Protein AF-A0A376Y5A1-F1 (afdb_monomer)

Radius of gyration: 21.84 Å; Cα contacts (8 Å, |Δi|>4): 33; chains: 1; bounding box: 31×55×59 Å

InterPro domains:
  IPR036901 Aspartate/ornithine carbamoyltransferase superfamily [G3DSA:3.40.50.1370] (1-69)

Structure (mmCIF, N/CA/C/O backbone):
data_AF-A0A376Y5A1-F1
#
_entry.id   AF-A0A376Y5A1-F1
#
loop_
_atom_site.group_PDB
_atom_site.id
_atom_site.type_symbol
_atom_site.label_atom_id
_atom_site.label_alt_id
_atom_site.label_comp_id
_atom_site.label_asym_id
_atom_site.label_entity_id
_atom_site.label_seq_id
_atom_site.pdbx_PDB_ins_code
_atom_site.Cartn_x
_atom_site.Cartn_y
_atom_site.Cartn_z
_atom_site.occupancy
_atom_site.B_iso_or_equiv
_atom_site.auth_seq_id
_atom_site.auth_comp_id
_atom_site.auth_asym_id
_atom_site.auth_atom_id
_atom_site.pdbx_PDB_model_num
ATOM 1 N N . MET A 1 1 ? 0.825 -7.154 -18.194 1.00 51.03 1 MET A N 1
ATOM 2 C CA . MET A 1 1 ? 0.9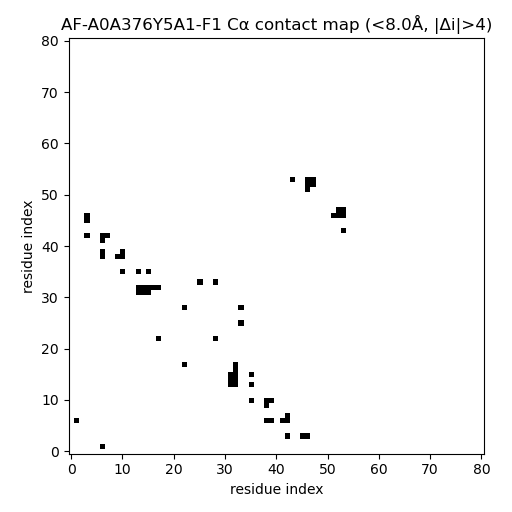53 -6.657 -16.806 1.00 51.03 1 MET A CA 1
ATOM 3 C C . MET A 1 1 ? 0.319 -5.280 -16.777 1.00 51.03 1 MET A C 1
ATOM 5 O O . MET A 1 1 ? 0.544 -4.555 -17.738 1.00 51.03 1 MET A O 1
ATOM 9 N N . LYS A 1 2 ? -0.506 -4.943 -15.774 1.00 59.91 2 LYS A N 1
ATOM 10 C CA . LYS A 1 2 ? -1.015 -3.566 -15.653 1.00 59.91 2 LYS A CA 1
ATOM 11 C C . LYS A 1 2 ? 0.176 -2.618 -15.545 1.00 59.91 2 LYS A C 1
ATOM 13 O O . LYS A 1 2 ? 1.150 -2.936 -14.858 1.00 59.91 2 LYS A O 1
ATOM 18 N N . THR A 1 3 ? 0.121 -1.500 -16.251 1.00 79.75 3 THR A N 1
ATOM 19 C CA . THR A 1 3 ? 1.208 -0.517 -16.209 1.00 79.75 3 THR A CA 1
ATOM 20 C C . THR A 1 3 ? 1.214 0.122 -14.822 1.00 79.75 3 THR A C 1
ATOM 22 O O . THR A 1 3 ? 0.149 0.394 -14.273 1.00 79.75 3 THR A O 1
ATOM 25 N N . VAL A 1 4 ? 2.386 0.410 -14.245 1.00 80.19 4 VAL A N 1
ATOM 26 C CA . VAL A 1 4 ? 2.484 1.080 -12.927 1.00 80.19 4 VAL A CA 1
ATOM 27 C C . VAL A 1 4 ? 1.649 2.372 -12.892 1.00 80.19 4 VAL A C 1
ATOM 29 O O . VAL A 1 4 ? 1.016 2.677 -11.889 1.00 80.19 4 VAL A O 1
ATOM 32 N N . ASN A 1 5 ? 1.551 3.076 -14.022 1.00 82.88 5 ASN A N 1
ATOM 33 C CA . ASN A 1 5 ? 0.716 4.270 -14.179 1.00 82.88 5 ASN A CA 1
ATOM 34 C C . ASN A 1 5 ? -0.792 4.017 -14.018 1.00 82.88 5 ASN A C 1
ATOM 36 O O . ASN A 1 5 ? -1.508 4.908 -13.571 1.00 82.88 5 ASN A O 1
ATOM 40 N N . GLU A 1 6 ? -1.290 2.840 -14.396 1.00 85.38 6 GLU A N 1
ATOM 41 C CA . GLU A 1 6 ? -2.695 2.463 -14.188 1.00 85.38 6 GLU A CA 1
ATOM 42 C C . GLU A 1 6 ? -2.944 2.193 -12.706 1.00 85.38 6 GLU A C 1
ATOM 44 O O . GLU A 1 6 ? -3.894 2.726 -12.146 1.00 85.38 6 GLU A O 1
ATOM 49 N N . LEU A 1 7 ? -2.023 1.481 -12.046 1.00 84.00 7 LEU A N 1
ATOM 50 C CA . LEU A 1 7 ? -2.091 1.240 -10.603 1.00 84.00 7 LEU A CA 1
ATOM 51 C C . LEU A 1 7 ? -2.058 2.551 -9.805 1.00 84.00 7 LEU A C 1
ATOM 53 O O . LEU A 1 7 ? -2.811 2.703 -8.855 1.00 84.00 7 LEU A O 1
ATOM 57 N N . ILE A 1 8 ? -1.247 3.533 -10.214 1.00 85.81 8 ILE A N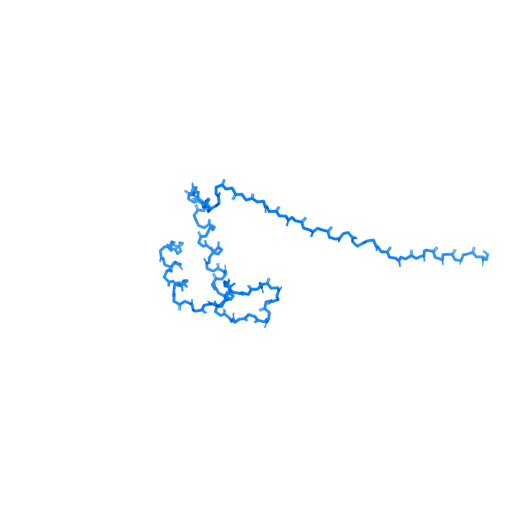 1
ATOM 58 C CA . ILE A 1 8 ? -1.216 4.859 -9.571 1.00 85.81 8 ILE A CA 1
ATOM 59 C C . ILE A 1 8 ? -2.557 5.592 -9.727 1.00 85.81 8 ILE A C 1
ATOM 61 O O . ILE A 1 8 ? -3.003 6.258 -8.794 1.00 85.81 8 ILE A O 1
ATOM 65 N N . LYS A 1 9 ? -3.216 5.483 -10.888 1.00 87.56 9 LYS A N 1
ATOM 66 C CA . LYS A 1 9 ? -4.547 6.078 -11.095 1.00 87.56 9 LYS A CA 1
ATOM 67 C C . LYS A 1 9 ? -5.598 5.416 -10.211 1.00 87.56 9 LYS A C 1
ATOM 69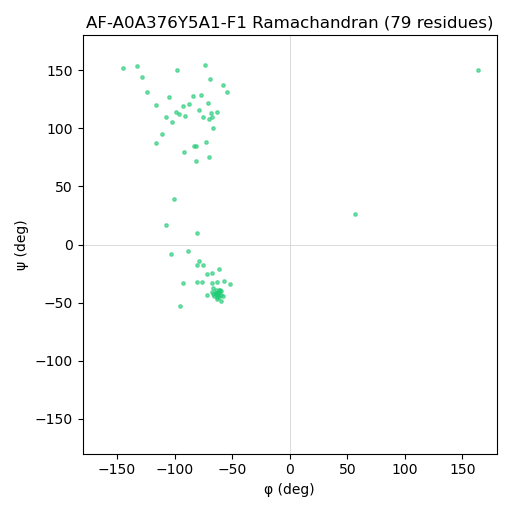 O O . LYS A 1 9 ? -6.376 6.134 -9.587 1.00 87.56 9 LYS A O 1
ATOM 74 N N . ASP A 1 10 ? -5.572 4.087 -10.132 1.00 84.94 10 ASP A N 1
ATOM 75 C CA . ASP A 1 10 ? -6.468 3.310 -9.277 1.00 84.94 10 ASP A CA 1
ATOM 76 C C . ASP A 1 10 ? -6.268 3.729 -7.805 1.00 84.94 10 ASP A C 1
ATOM 78 O O . ASP A 1 10 ? -7.223 4.141 -7.150 1.00 84.94 10 ASP A O 1
ATOM 82 N N . ILE A 1 11 ? -5.020 3.797 -7.324 1.00 85.31 11 ILE A N 1
ATOM 83 C CA . ILE A 1 11 ? -4.676 4.222 -5.952 1.00 85.31 11 ILE A CA 1
ATOM 84 C C . ILE A 1 11 ? -5.146 5.651 -5.643 1.00 85.31 11 ILE A C 1
ATOM 86 O O . ILE A 1 11 ? -5.691 5.883 -4.567 1.00 85.31 11 ILE A O 1
ATOM 90 N N . ASN A 1 12 ? -4.964 6.603 -6.565 1.00 84.31 12 ASN A N 1
ATOM 91 C CA . ASN A 1 12 ? -5.377 8.001 -6.367 1.00 84.31 12 ASN A CA 1
ATOM 92 C C . ASN A 1 12 ? -6.900 8.181 -6.312 1.00 84.31 12 ASN A C 1
ATOM 94 O O . ASN A 1 12 ? -7.378 9.173 -5.766 1.00 84.31 12 ASN A O 1
ATOM 98 N N . SER A 1 13 ? -7.658 7.261 -6.911 1.00 83.31 13 SER A N 1
ATOM 99 C CA . SER A 1 13 ? -9.123 7.295 -6.890 1.00 83.31 13 SER A CA 1
ATOM 100 C C . SER A 1 13 ? -9.722 6.753 -5.590 1.00 83.31 13 SER A C 1
ATOM 102 O O . SER A 1 13 ? -10.885 7.022 -5.292 1.00 83.31 13 SER A O 1
ATOM 104 N N . LEU A 1 14 ? -8.934 6.009 -4.808 1.00 81.25 14 LEU A N 1
ATOM 105 C CA . LEU A 1 14 ? -9.358 5.408 -3.550 1.00 81.25 14 LEU A CA 1
ATOM 106 C C . LEU A 1 14 ? -9.146 6.396 -2.395 1.00 81.25 14 LEU A C 1
ATOM 108 O O . LEU A 1 14 ? -8.026 6.812 -2.103 1.00 81.25 14 LEU A O 1
ATOM 112 N N . THR A 1 15 ? -10.224 6.745 -1.696 1.00 73.50 15 THR A N 1
ATOM 113 C CA . THR A 1 15 ? -10.163 7.522 -0.452 1.00 73.50 15 THR A CA 1
ATOM 114 C C . THR A 1 15 ? -9.770 6.619 0.713 1.00 73.50 15 THR A C 1
ATOM 116 O O . THR A 1 15 ? -10.529 5.717 1.069 1.00 73.50 15 THR A O 1
ATOM 119 N N . SER A 1 16 ? -8.611 6.867 1.327 1.00 75.75 16 SER A N 1
ATOM 120 C CA . SER A 1 16 ? -8.166 6.148 2.524 1.00 75.75 16 SER A CA 1
ATOM 121 C C . SER A 1 16 ? -7.764 7.092 3.651 1.00 75.75 16 SER A C 1
ATOM 123 O O . SER A 1 16 ? -7.154 8.140 3.432 1.00 75.75 16 SER A O 1
ATOM 125 N N . HIS A 1 17 ? -8.058 6.675 4.882 1.00 78.69 17 HIS A N 1
ATOM 126 C CA . HIS A 1 17 ? -7.620 7.360 6.102 1.00 78.69 17 HIS A CA 1
ATOM 127 C C . HIS A 1 17 ? -6.516 6.570 6.823 1.00 78.69 17 HIS A C 1
ATOM 129 O O . HIS A 1 17 ? -6.220 6.816 7.985 1.00 78.69 17 HIS A O 1
ATOM 135 N N . LEU A 1 18 ? -5.875 5.625 6.121 1.00 80.31 18 LEU A N 1
ATOM 136 C CA . LEU A 1 18 ? -4.814 4.750 6.639 1.00 80.31 18 LEU A CA 1
ATOM 137 C C . LEU A 1 18 ? -3.563 5.489 7.124 1.00 80.31 18 LEU A C 1
ATOM 139 O O . LEU A 1 18 ? -2.790 4.935 7.891 1.00 80.31 18 LEU A O 1
ATOM 143 N N . HIS A 1 19 ? -3.346 6.720 6.671 1.00 80.38 19 HIS A N 1
ATOM 144 C CA . HIS A 1 19 ? -2.189 7.516 7.071 1.00 80.38 19 HIS A CA 1
ATOM 145 C C . HIS A 1 19 ? -2.314 8.093 8.492 1.00 80.38 19 HIS A C 1
ATOM 147 O O . HIS A 1 19 ? -1.306 8.488 9.070 1.00 80.38 19 HIS A O 1
ATOM 153 N N . GLU A 1 20 ? -3.526 8.131 9.056 1.00 80.44 20 GLU A N 1
ATOM 154 C CA . GLU A 1 20 ? -3.808 8.676 10.394 1.00 80.44 20 GLU A CA 1
ATOM 155 C C . GLU A 1 20 ? -4.018 7.586 11.455 1.00 80.44 20 GLU A C 1
ATOM 157 O O . GLU A 1 20 ? -4.128 7.900 12.640 1.00 80.44 20 GLU A O 1
ATOM 162 N N . LYS A 1 21 ? -4.089 6.310 11.0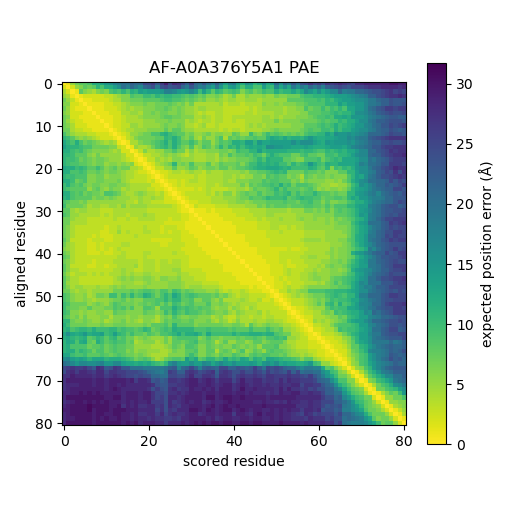53 1.00 80.69 21 LYS A N 1
ATOM 163 C CA . LYS A 1 21 ? -4.440 5.185 11.930 1.00 80.69 21 LYS A CA 1
ATOM 164 C C . LYS A 1 21 ? -3.489 4.005 11.779 1.00 80.69 21 LYS A C 1
ATOM 166 O O . LYS A 1 21 ? -2.934 3.764 10.711 1.00 80.69 21 LYS A O 1
ATOM 171 N N . ASP A 1 22 ? -3.376 3.215 12.841 1.00 82.75 22 ASP A N 1
ATOM 172 C CA . ASP A 1 22 ? -2.611 1.972 12.822 1.00 82.75 22 ASP A CA 1
ATOM 173 C C . ASP A 1 22 ? -3.391 0.849 12.115 1.00 82.75 22 ASP A C 1
ATOM 175 O O . ASP A 1 22 ? -4.539 0.547 12.449 1.00 82.75 22 ASP A O 1
ATOM 179 N N . PHE A 1 23 ? -2.754 0.181 11.148 1.00 85.19 23 PHE A N 1
ATOM 180 C CA . PHE A 1 23 ? -3.312 -1.004 10.489 1.00 85.19 23 PHE A CA 1
ATOM 181 C C . PHE A 1 23 ? -3.066 -2.249 11.352 1.00 85.19 23 PHE A C 1
ATOM 183 O O . PHE A 1 23 ? -2.074 -2.956 11.175 1.00 85.19 23 PHE A O 1
ATOM 190 N N . LEU A 1 24 ? -3.955 -2.504 12.315 1.00 84.06 24 LEU A N 1
ATOM 191 C CA . LEU A 1 24 ? -3.858 -3.671 13.202 1.00 84.06 24 LEU A CA 1
ATOM 192 C C . LEU A 1 24 ? -4.694 -4.850 12.699 1.00 84.06 24 LEU A C 1
ATOM 194 O O . LEU A 1 24 ? -4.184 -5.959 12.545 1.00 84.06 24 LEU A O 1
ATOM 198 N N . LEU A 1 25 ? -5.979 -4.607 12.436 1.00 85.38 25 LEU A N 1
ATOM 199 C CA . LEU A 1 25 ? -6.966 -5.637 12.118 1.00 85.38 25 LEU A CA 1
ATOM 200 C C . LEU A 1 25 ? -7.630 -5.334 10.773 1.00 85.38 25 LEU A C 1
ATOM 202 O O . LEU A 1 25 ? -8.093 -4.218 10.543 1.00 85.38 25 LEU A O 1
ATOM 206 N N . THR A 1 26 ? -7.703 -6.329 9.885 1.00 86.62 26 THR A N 1
ATOM 207 C CA . THR A 1 26 ? -8.209 -6.156 8.509 1.00 86.62 26 THR A CA 1
ATOM 208 C C . THR A 1 26 ? -9.719 -5.943 8.434 1.00 86.62 26 THR A C 1
ATOM 210 O O . THR A 1 26 ? -10.194 -5.325 7.488 1.00 86.62 26 THR A O 1
ATOM 213 N N . TRP A 1 27 ? -10.476 -6.425 9.421 1.00 87.44 27 TRP A N 1
ATOM 214 C CA . TRP A 1 27 ? -11.936 -6.278 9.489 1.00 87.44 27 TRP A CA 1
ATOM 215 C C . TRP A 1 27 ? -12.403 -4.904 9.982 1.00 87.44 27 TRP A C 1
ATOM 217 O O . TRP A 1 27 ? -13.573 -4.574 9.827 1.00 87.44 27 TRP A O 1
ATOM 227 N N . GLU A 1 28 ? -11.508 -4.099 10.555 1.00 83.88 28 GLU A N 1
ATOM 228 C CA . GLU A 1 28 ? -11.791 -2.708 10.942 1.00 83.88 28 GLU A CA 1
ATOM 229 C C . GLU A 1 28 ? -11.527 -1.719 9.797 1.00 83.88 28 GLU A C 1
ATOM 231 O O . GLU A 1 28 ? -11.801 -0.526 9.921 1.00 83.88 28 GLU A O 1
ATOM 236 N N . GLN A 1 29 ? -10.984 -2.207 8.678 1.00 84.31 29 GLN A N 1
ATOM 237 C CA . GLN A 1 29 ? -10.638 -1.392 7.519 1.00 84.31 29 GLN A CA 1
ATOM 238 C C . GLN A 1 29 ? -11.734 -1.465 6.468 1.00 84.31 29 GLN A C 1
ATOM 240 O O . GLN A 1 29 ? -12.421 -2.479 6.315 1.00 84.31 29 GLN A O 1
ATOM 245 N N . THR A 1 30 ? -11.886 -0.389 5.705 1.00 86.69 30 THR A N 1
ATOM 246 C CA . THR A 1 30 ? -12.850 -0.386 4.610 1.00 86.69 30 THR A CA 1
ATOM 247 C C . THR A 1 30 ? -12.335 -1.244 3.446 1.00 86.69 30 THR A C 1
ATOM 249 O O . THR A 1 30 ? -11.125 -1.410 3.261 1.00 86.69 30 THR A O 1
ATOM 252 N N . PRO A 1 31 ? -13.225 -1.794 2.603 1.00 86.94 31 PRO A N 1
ATOM 253 C CA . PRO A 1 31 ? -12.805 -2.573 1.439 1.00 86.94 31 PRO A CA 1
ATOM 254 C C . PRO A 1 31 ? -11.881 -1.803 0.487 1.00 86.94 31 PRO A C 1
ATOM 256 O O . PRO A 1 31 ? -11.020 -2.403 -0.154 1.00 86.94 31 PRO A O 1
ATOM 259 N N . ASP A 1 32 ? -12.046 -0.485 0.397 1.00 86.06 32 ASP A N 1
ATOM 260 C CA . ASP A 1 32 ? -11.242 0.367 -0.477 1.00 86.06 32 ASP A CA 1
ATOM 261 C C . ASP A 1 32 ? -9.839 0.611 0.091 1.00 86.06 32 ASP A C 1
ATOM 263 O O . ASP A 1 32 ? -8.869 0.633 -0.663 1.00 86.06 32 ASP A O 1
ATOM 267 N N . GLU A 1 33 ? -9.699 0.659 1.417 1.00 85.38 33 GLU A N 1
ATOM 268 C CA . GLU A 1 33 ? -8.399 0.662 2.097 1.00 85.38 33 GLU A CA 1
ATOM 269 C C . GLU A 1 33 ? -7.635 -0.643 1.858 1.00 85.38 33 GLU A C 1
ATOM 271 O O . GLU A 1 33 ? -6.443 -0.626 1.548 1.00 85.38 33 GLU A O 1
ATOM 276 N N . LEU A 1 34 ? -8.325 -1.785 1.927 1.00 87.94 34 LEU A N 1
ATOM 277 C CA . LEU A 1 34 ? -7.716 -3.083 1.631 1.00 87.94 34 LEU A CA 1
ATOM 278 C C . LEU A 1 34 ? -7.263 -3.177 0.167 1.00 87.94 34 LEU A C 1
ATOM 280 O O . LEU A 1 34 ? -6.162 -3.659 -0.102 1.00 87.94 34 LEU A O 1
ATOM 284 N N . LYS A 1 35 ? -8.072 -2.684 -0.781 1.00 88.81 35 LYS A N 1
ATOM 285 C CA . LYS A 1 35 ? -7.681 -2.609 -2.201 1.00 88.81 35 LYS A CA 1
ATOM 286 C C . LYS A 1 35 ? -6.471 -1.707 -2.401 1.00 88.81 35 LYS A C 1
ATOM 288 O O . LYS A 1 35 ? -5.540 -2.110 -3.087 1.00 88.81 35 LYS A O 1
ATOM 293 N N . GLN A 1 36 ? -6.436 -0.549 -1.743 1.00 88.25 36 GLN A N 1
ATOM 294 C CA . GLN A 1 36 ? -5.309 0.372 -1.838 1.00 88.25 36 GLN A CA 1
ATOM 295 C C . GLN A 1 36 ? -3.992 -0.297 -1.416 1.00 88.25 36 GLN A C 1
ATOM 297 O O . GLN A 1 36 ? -2.990 -0.181 -2.121 1.00 88.25 36 GLN A O 1
ATOM 302 N N . VAL A 1 37 ? -3.988 -1.055 -0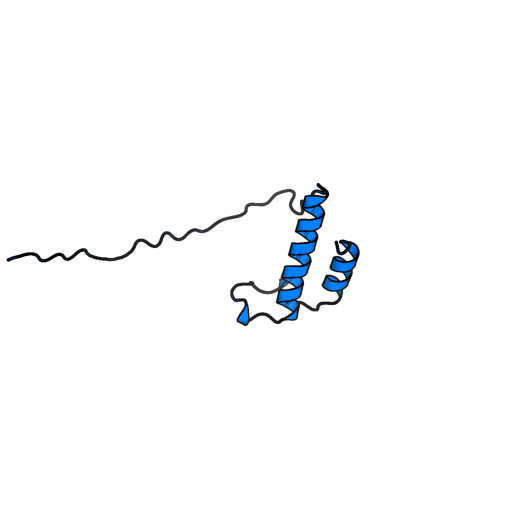.312 1.00 89.50 37 VAL A N 1
ATOM 303 C CA . VAL A 1 37 ? -2.802 -1.810 0.137 1.00 89.50 37 VAL A CA 1
ATOM 304 C C . VAL A 1 37 ? -2.368 -2.847 -0.907 1.00 89.50 37 VAL A C 1
ATOM 306 O O . VAL A 1 37 ? -1.173 -2.986 -1.181 1.00 89.50 37 VAL A O 1
ATOM 309 N N . LEU A 1 38 ? -3.320 -3.555 -1.523 1.00 89.88 38 LEU A N 1
ATOM 310 C CA . LEU A 1 38 ? -3.038 -4.546 -2.566 1.00 89.88 38 LEU A CA 1
ATOM 311 C C . LEU A 1 38 ? -2.473 -3.907 -3.842 1.00 89.88 38 LEU A C 1
ATOM 313 O O . LEU A 1 38 ? -1.501 -4.422 -4.400 1.00 89.88 38 LEU A O 1
ATOM 317 N N . ASP A 1 39 ? -3.033 -2.781 -4.280 1.00 89.81 39 ASP A N 1
ATOM 318 C CA . ASP A 1 39 ? -2.592 -2.070 -5.481 1.00 89.81 39 ASP A CA 1
ATOM 319 C C . ASP A 1 39 ? -1.194 -1.466 -5.294 1.00 89.81 39 ASP A C 1
ATOM 321 O O . ASP A 1 39 ? -0.338 -1.593 -6.176 1.00 89.81 39 ASP A O 1
ATOM 325 N N . VAL A 1 40 ? -0.906 -0.901 -4.114 1.00 89.81 40 VAL A N 1
ATOM 326 C CA . VAL A 1 40 ? 0.444 -0.436 -3.748 1.00 89.81 40 VAL A CA 1
ATOM 327 C C . VAL A 1 40 ? 1.434 -1.604 -3.742 1.00 89.81 40 VAL A C 1
ATOM 329 O O . VAL A 1 40 ? 2.524 -1.495 -4.312 1.00 89.81 40 VAL A O 1
ATOM 332 N N . ALA A 1 41 ? 1.068 -2.749 -3.157 1.00 90.31 41 ALA A N 1
ATOM 333 C CA . ALA A 1 41 ? 1.922 -3.936 -3.142 1.00 90.31 41 ALA A CA 1
ATOM 334 C C . ALA A 1 41 ? 2.206 -4.462 -4.561 1.00 90.31 41 ALA A C 1
ATOM 336 O O . ALA A 1 41 ? 3.343 -4.829 -4.878 1.00 90.31 41 ALA A O 1
ATOM 337 N N . ALA A 1 42 ? 1.200 -4.458 -5.440 1.00 88.38 42 ALA A N 1
ATOM 338 C CA . ALA A 1 42 ? 1.355 -4.833 -6.841 1.00 88.38 42 ALA A CA 1
ATOM 339 C C . ALA A 1 42 ? 2.280 -3.864 -7.595 1.00 88.38 42 ALA A C 1
ATOM 341 O O . ALA A 1 42 ? 3.152 -4.313 -8.345 1.00 88.38 42 ALA A O 1
ATOM 342 N N . ALA A 1 43 ? 2.149 -2.556 -7.355 1.00 87.81 43 ALA A N 1
ATOM 343 C CA . ALA A 1 43 ? 2.995 -1.535 -7.966 1.00 87.81 43 ALA A CA 1
ATOM 344 C C . ALA A 1 43 ? 4.465 -1.684 -7.542 1.00 87.81 43 ALA A C 1
ATOM 346 O O . ALA A 1 43 ? 5.351 -1.721 -8.396 1.00 87.81 43 ALA A O 1
ATOM 347 N N . LEU A 1 44 ? 4.736 -1.858 -6.243 1.00 88.00 44 LEU A N 1
ATOM 348 C CA . LEU A 1 44 ? 6.093 -2.084 -5.732 1.00 88.00 44 LEU A CA 1
ATOM 349 C C . LEU A 1 44 ? 6.711 -3.372 -6.291 1.00 88.00 44 LEU A C 1
ATOM 351 O O . LEU A 1 44 ? 7.889 -3.391 -6.651 1.00 88.00 44 LEU A O 1
ATOM 355 N N . LYS A 1 45 ? 5.918 -4.444 -6.421 1.00 88.44 45 LYS A N 1
ATOM 356 C CA . LYS A 1 45 ? 6.369 -5.703 -7.029 1.00 88.44 45 LYS A CA 1
ATOM 357 C C . LYS A 1 45 ? 6.740 -5.526 -8.502 1.00 88.44 45 LYS A C 1
ATOM 359 O O . LYS A 1 45 ? 7.767 -6.054 -8.925 1.00 88.44 45 LYS A O 1
ATOM 364 N N . ALA A 1 46 ? 5.937 -4.785 -9.265 1.00 87.88 46 ALA A N 1
ATOM 365 C CA . ALA A 1 46 ? 6.227 -4.480 -10.664 1.00 87.88 46 ALA A CA 1
ATOM 366 C C . ALA A 1 46 ? 7.512 -3.647 -10.806 1.00 87.88 46 ALA A C 1
ATOM 368 O O . ALA A 1 46 ? 8.389 -4.005 -11.586 1.00 87.88 46 ALA A O 1
ATOM 369 N N . LEU A 1 47 ? 7.684 -2.606 -9.984 1.00 86.25 47 LEU A N 1
ATOM 370 C CA . LEU A 1 47 ? 8.906 -1.791 -9.965 1.00 86.25 47 LEU A CA 1
ATOM 371 C C . LEU A 1 47 ? 10.149 -2.626 -9.629 1.00 86.25 47 LEU A C 1
ATOM 373 O O . LEU A 1 47 ? 11.196 -2.470 -10.257 1.00 86.25 47 LEU A O 1
ATOM 377 N N . ARG A 1 48 ? 10.028 -3.565 -8.683 1.00 86.69 48 ARG A N 1
ATOM 378 C CA . ARG A 1 48 ? 11.131 -4.457 -8.310 1.00 86.69 48 ARG A CA 1
ATOM 379 C C . ARG A 1 48 ? 11.506 -5.441 -9.420 1.00 86.69 48 ARG A C 1
ATOM 381 O O . ARG A 1 48 ? 12.690 -5.779 -9.517 1.00 86.69 48 ARG A O 1
ATOM 388 N N . ALA A 1 49 ? 10.533 -5.895 -10.214 1.00 87.62 49 ALA A N 1
ATOM 389 C CA . ALA A 1 49 ? 10.750 -6.777 -11.362 1.00 87.62 49 ALA A CA 1
ATOM 390 C C . ALA A 1 49 ? 11.539 -6.075 -12.478 1.00 87.62 49 ALA A C 1
ATOM 392 O O . ALA A 1 49 ? 12.452 -6.668 -13.041 1.00 87.62 49 ALA A O 1
ATOM 393 N N . GLU A 1 50 ? 11.270 -4.788 -12.695 1.00 88.38 50 GLU A N 1
ATOM 394 C CA . GLU A 1 50 ? 12.000 -3.924 -13.637 1.00 88.38 50 GLU A CA 1
ATOM 395 C C . GLU A 1 50 ? 13.327 -3.382 -13.066 1.00 88.38 50 GLU A C 1
ATOM 397 O O . GLU A 1 50 ? 13.960 -2.505 -13.648 1.00 88.38 50 GLU A O 1
ATOM 402 N N . ASN A 1 51 ? 13.767 -3.889 -11.906 1.00 87.56 51 ASN A N 1
ATOM 403 C CA . ASN A 1 51 ? 14.988 -3.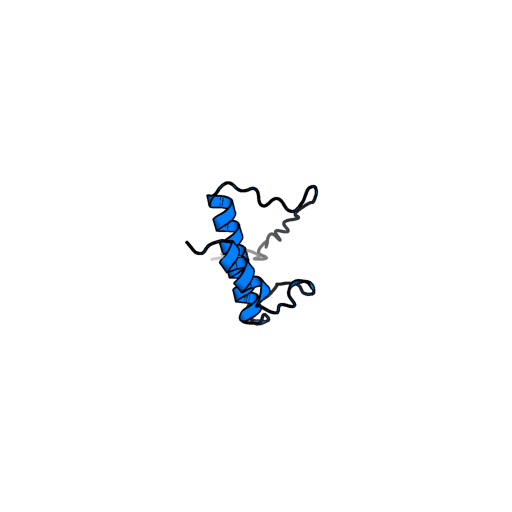465 -11.213 1.00 87.56 51 ASN A CA 1
ATOM 404 C C . ASN A 1 51 ? 15.039 -1.956 -10.876 1.00 87.56 51 ASN A C 1
ATOM 406 O O . ASN A 1 51 ? 16.116 -1.377 -10.719 1.00 87.56 51 ASN A O 1
ATOM 410 N N . ILE A 1 52 ? 13.877 -1.314 -10.729 1.00 85.81 52 ILE A N 1
ATOM 411 C CA . ILE A 1 52 ? 13.763 0.083 -10.308 1.00 85.81 52 ILE A CA 1
ATOM 412 C C . ILE A 1 52 ? 13.820 0.135 -8.779 1.00 85.81 52 ILE A C 1
ATOM 414 O O . ILE A 1 52 ? 13.086 -0.567 -8.079 1.00 85.81 52 ILE A O 1
ATOM 418 N N . SER A 1 53 ? 14.704 0.976 -8.242 1.00 82.25 53 SER A N 1
ATOM 419 C CA . SER A 1 53 ? 14.840 1.167 -6.796 1.00 82.25 53 SER A CA 1
ATOM 420 C C . SER A 1 53 ? 13.639 1.925 -6.227 1.00 82.25 53 SER A C 1
ATOM 422 O O . SER A 1 53 ? 13.385 3.067 -6.600 1.00 82.25 53 SER A O 1
ATOM 424 N N . THR A 1 54 ? 12.936 1.316 -5.272 1.00 86.25 54 THR A N 1
ATOM 425 C CA . THR A 1 54 ? 11.824 1.926 -4.521 1.00 86.25 54 THR A CA 1
ATOM 426 C C . THR A 1 54 ? 12.279 2.409 -3.138 1.00 86.25 54 THR A C 1
ATOM 428 O O . THR A 1 54 ? 11.594 2.209 -2.133 1.00 86.25 54 THR A O 1
ATOM 431 N N . LYS A 1 55 ? 13.487 2.981 -3.049 1.00 86.62 55 LYS A N 1
ATOM 432 C CA . LYS A 1 55 ? 14.047 3.488 -1.789 1.00 86.62 55 LYS A CA 1
ATOM 433 C C . LYS A 1 55 ? 13.369 4.806 -1.403 1.00 86.62 55 LYS A C 1
ATOM 435 O O . LYS A 1 55 ? 13.626 5.830 -2.022 1.00 86.62 55 LYS A O 1
ATOM 440 N N . VAL A 1 56 ? 12.550 4.774 -0.352 1.00 90.00 56 VAL A N 1
ATOM 441 C CA . VAL A 1 56 ? 11.882 5.971 0.200 1.00 90.00 56 VAL A CA 1
ATOM 442 C C . VAL A 1 56 ? 12.701 6.618 1.326 1.00 90.00 56 VAL A C 1
ATOM 444 O O . VAL A 1 56 ? 12.729 7.838 1.453 1.00 90.00 56 VAL A O 1
ATOM 447 N N . PHE A 1 57 ? 13.422 5.821 2.119 1.00 83.94 57 PHE A N 1
ATOM 448 C CA . PHE A 1 57 ? 14.165 6.302 3.288 1.00 83.94 57 PHE A CA 1
ATOM 449 C C . PHE A 1 57 ? 15.670 6.366 3.017 1.00 83.94 57 PHE A C 1
ATOM 451 O O . PHE A 1 57 ? 16.285 5.369 2.634 1.00 83.94 57 PHE A O 1
ATOM 458 N N . ASN A 1 58 ? 16.283 7.529 3.259 1.00 83.25 58 ASN A N 1
ATOM 459 C CA . ASN A 1 58 ? 17.744 7.679 3.248 1.00 83.25 58 ASN A CA 1
ATOM 460 C C . ASN A 1 58 ? 18.386 7.197 4.556 1.00 83.25 58 ASN A C 1
ATOM 462 O O . ASN A 1 58 ? 19.482 6.639 4.521 1.00 83.25 58 ASN A O 1
ATOM 466 N N . SER A 1 59 ? 17.674 7.355 5.672 1.00 85.94 59 SER A N 1
ATOM 467 C CA . SER A 1 59 ? 18.003 6.849 7.006 1.00 85.94 59 SER A CA 1
ATOM 468 C C . SER A 1 59 ? 16.713 6.443 7.736 1.00 85.94 59 SER A C 1
ATOM 470 O O . SER A 1 59 ? 15.641 6.974 7.446 1.00 85.94 59 SER A O 1
ATOM 472 N N . GLY A 1 60 ? 16.800 5.473 8.651 1.00 82.00 60 GLY A N 1
ATOM 473 C CA . GLY A 1 60 ? 15.664 4.963 9.428 1.00 82.00 60 GLY A CA 1
ATOM 474 C C . GLY A 1 60 ? 15.976 3.611 10.074 1.00 82.00 60 GLY A C 1
ATOM 475 O O . GLY A 1 60 ? 16.776 2.846 9.536 1.00 82.00 60 GLY A O 1
ATOM 476 N N . LEU A 1 61 ? 15.369 3.324 11.228 1.00 85.06 61 LEU A N 1
ATOM 477 C CA . LEU A 1 61 ? 15.541 2.062 11.953 1.00 85.06 61 LEU A CA 1
ATOM 478 C C . LEU A 1 61 ? 14.205 1.310 12.000 1.00 85.06 61 LEU A C 1
ATOM 480 O O . LEU A 1 61 ? 13.227 1.820 12.538 1.00 85.06 61 LEU A O 1
ATOM 484 N N . GLY A 1 62 ? 14.166 0.100 11.439 1.00 86.44 62 GLY A N 1
ATOM 485 C CA . GLY A 1 62 ? 13.016 -0.799 11.547 1.00 86.44 62 GLY A CA 1
ATOM 486 C C . GLY A 1 62 ? 13.171 -1.709 12.761 1.00 86.44 62 GLY A C 1
ATOM 487 O O . GLY A 1 62 ? 14.047 -2.572 12.767 1.00 86.44 62 GLY A O 1
ATOM 488 N N . ILE A 1 63 ? 12.347 -1.512 13.790 1.00 87.12 63 ILE A N 1
ATOM 489 C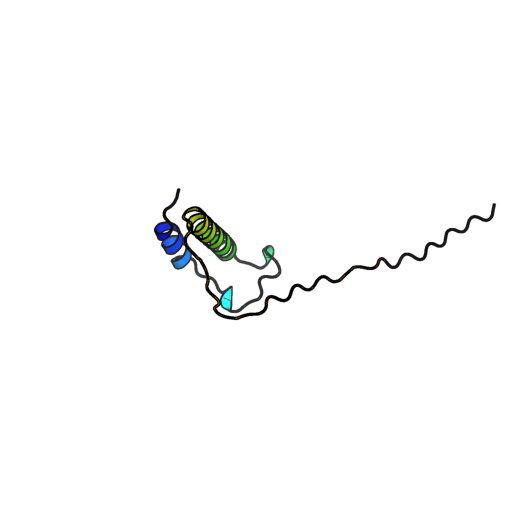 CA . ILE A 1 63 ? 12.380 -2.325 15.011 1.00 87.12 63 ILE A CA 1
ATOM 490 C C . ILE A 1 63 ? 11.395 -3.484 14.860 1.00 87.12 63 ILE A C 1
ATOM 492 O O . ILE A 1 63 ? 10.193 -3.274 14.730 1.00 87.12 63 ILE A O 1
ATOM 496 N N . SER A 1 64 ? 11.898 -4.715 14.913 1.00 85.94 64 SER A N 1
ATOM 497 C CA . SER A 1 64 ? 11.072 -5.922 14.955 1.00 85.94 64 SER A CA 1
ATOM 498 C C . SER A 1 64 ? 10.946 -6.423 16.393 1.00 85.94 64 SER A C 1
ATOM 500 O O . SER A 1 64 ? 11.935 -6.861 16.986 1.00 85.94 64 SER A O 1
ATOM 502 N N . VAL A 1 65 ? 9.738 -6.378 16.955 1.00 84.62 65 VAL A N 1
ATOM 503 C CA . VAL A 1 65 ? 9.460 -6.884 18.305 1.00 84.62 65 VAL A CA 1
ATOM 504 C C . VAL A 1 65 ? 8.909 -8.304 18.203 1.00 84.62 65 VAL A C 1
ATOM 506 O O . VAL A 1 65 ? 7.800 -8.510 17.722 1.00 84.62 65 VAL A O 1
ATOM 509 N N . PHE A 1 66 ? 9.678 -9.285 18.677 1.00 80.81 66 PHE A N 1
ATOM 510 C CA . PHE A 1 66 ? 9.247 -10.681 18.772 1.00 80.81 66 PHE A CA 1
ATOM 511 C C . PHE A 1 66 ? 9.074 -11.069 20.246 1.00 80.81 66 PHE A C 1
ATOM 513 O O . PHE A 1 66 ? 10.056 -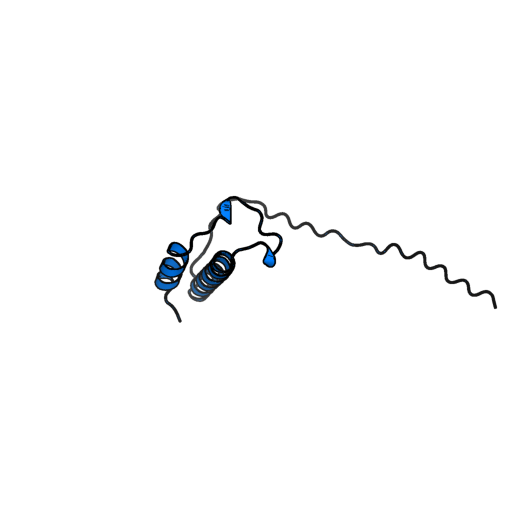11.444 20.896 1.00 80.81 66 PHE A O 1
ATOM 520 N N . PRO A 1 67 ? 7.858 -10.985 20.814 1.00 72.12 67 PRO A N 1
ATOM 521 C CA . PRO A 1 67 ? 7.619 -11.486 22.157 1.00 72.12 67 PRO A CA 1
ATOM 522 C C . PRO A 1 67 ? 7.677 -13.019 22.132 1.00 72.12 67 PRO A C 1
ATOM 524 O O . PRO A 1 67 ? 6.799 -13.695 21.599 1.00 72.12 67 PRO A O 1
ATOM 527 N N . ARG A 1 68 ? 8.746 -13.592 22.692 1.00 61.94 68 ARG A N 1
ATOM 528 C CA . ARG A 1 68 ? 8.868 -15.038 22.898 1.00 61.94 68 ARG A CA 1
ATOM 529 C C . ARG A 1 68 ? 7.837 -15.466 23.941 1.00 61.94 68 ARG A C 1
ATOM 531 O O . ARG A 1 68 ? 8.003 -15.182 25.124 1.00 61.94 68 ARG A O 1
ATOM 538 N N . GLN A 1 69 ? 6.809 -16.192 23.517 1.00 53.66 69 GLN A N 1
ATOM 539 C CA . GLN A 1 69 ? 5.869 -16.839 24.425 1.00 53.66 69 GLN A CA 1
ATOM 540 C C . GLN A 1 69 ? 6.551 -18.044 25.087 1.00 53.66 69 GLN A C 1
ATOM 542 O O . GLN A 1 69 ? 6.500 -19.163 24.579 1.00 53.66 69 GLN A O 1
ATOM 547 N N . LEU A 1 70 ? 7.225 -17.822 26.221 1.00 54.38 70 LEU A N 1
ATOM 548 C CA . LEU A 1 70 ? 7.501 -18.918 27.145 1.00 54.38 70 LEU A CA 1
ATOM 549 C C . LEU A 1 70 ? 6.149 -19.437 27.644 1.00 54.38 70 LEU A C 1
ATOM 551 O O . L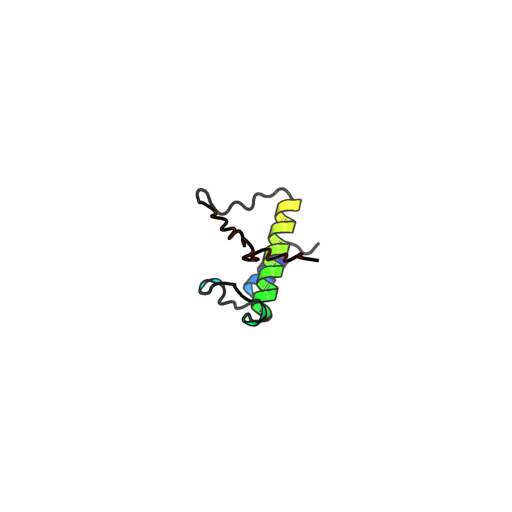EU A 1 70 ? 5.404 -18.725 28.313 1.00 54.38 70 LEU A O 1
ATOM 555 N N . HIS A 1 71 ? 5.822 -20.672 27.279 1.00 49.72 71 HIS A N 1
ATOM 556 C CA . HIS A 1 71 ? 4.736 -21.422 27.895 1.00 49.72 71 HIS A CA 1
ATOM 557 C C . HIS A 1 71 ? 4.928 -21.482 29.422 1.00 49.72 71 HIS A C 1
ATOM 559 O O . HIS A 1 71 ? 6.003 -21.892 29.864 1.00 49.72 71 HIS A O 1
ATOM 565 N N . PRO A 1 72 ? 3.906 -21.171 30.239 1.00 55.78 72 PRO A N 1
ATOM 566 C CA . PRO A 1 72 ? 3.878 -21.549 31.638 1.00 55.78 72 PRO A CA 1
ATOM 567 C C . PRO A 1 72 ? 3.155 -22.898 31.748 1.00 55.78 72 PRO A C 1
ATOM 569 O O . PRO A 1 72 ? 1.975 -22.946 32.077 1.00 55.78 72 PRO A O 1
ATOM 572 N N . TYR A 1 73 ? 3.828 -24.009 31.454 1.00 48.75 73 TYR A N 1
ATOM 573 C CA . TYR A 1 73 ? 3.341 -25.311 31.916 1.00 48.75 73 TYR A CA 1
ATOM 574 C C . TYR A 1 73 ? 4.264 -25.793 33.034 1.00 48.75 73 TYR A C 1
ATOM 576 O O . TYR A 1 73 ? 5.410 -26.151 32.751 1.00 48.75 73 TYR A O 1
ATOM 584 N N . PRO A 1 74 ? 3.818 -25.824 34.304 1.00 47.50 74 PRO A N 1
ATOM 585 C CA . PRO A 1 74 ? 4.472 -26.664 35.285 1.00 47.50 74 PRO A CA 1
ATOM 586 C C . PRO A 1 74 ? 4.187 -28.110 34.879 1.00 47.50 74 PRO A C 1
ATOM 588 O O . PRO A 1 74 ? 3.046 -28.568 34.881 1.00 47.50 74 PRO A O 1
ATOM 591 N N . LEU A 1 75 ? 5.241 -28.818 34.487 1.00 47.22 75 LEU A N 1
ATOM 592 C CA . LEU A 1 75 ? 5.225 -30.249 34.228 1.00 47.22 75 LEU A CA 1
ATOM 593 C C . LEU A 1 75 ? 5.053 -30.981 35.572 1.00 47.22 75 LEU A C 1
ATOM 595 O O . LEU A 1 75 ? 6.008 -31.496 36.145 1.00 47.22 75 LEU A O 1
ATOM 599 N N . LEU A 1 76 ? 3.837 -30.977 36.123 1.00 47.53 76 LEU A N 1
ATOM 600 C CA . LEU A 1 76 ? 3.473 -31.777 37.289 1.00 47.53 76 LEU A CA 1
ATOM 601 C C . LEU A 1 76 ? 3.150 -33.200 36.813 1.00 47.53 76 LEU A C 1
ATOM 603 O O . LEU A 1 76 ? 1.995 -33.614 36.764 1.00 47.53 76 LEU A O 1
ATOM 607 N N . LEU A 1 77 ? 4.181 -33.949 36.418 1.00 42.16 77 LEU A N 1
ATOM 608 C CA . LEU A 1 77 ? 4.052 -35.390 36.222 1.00 42.16 77 LEU A CA 1
ATOM 609 C C . LEU A 1 77 ? 4.202 -36.074 37.589 1.00 42.16 77 LEU A C 1
ATOM 611 O O . LEU A 1 77 ? 5.280 -36.509 37.988 1.00 42.16 77 LEU A O 1
ATOM 615 N N . CYS A 1 78 ? 3.098 -36.149 38.331 1.00 46.25 78 CYS A N 1
ATOM 616 C CA . CYS A 1 78 ? 2.930 -37.164 39.362 1.00 46.25 78 CYS A CA 1
ATOM 617 C C . CYS A 1 78 ? 2.849 -38.533 38.672 1.00 46.25 78 CYS A C 1
ATOM 619 O O . CYS A 1 78 ? 1.791 -38.914 38.188 1.00 46.25 78 CYS A O 1
ATOM 621 N N . PHE A 1 79 ? 3.947 -39.287 38.660 1.00 37.69 79 PHE A N 1
ATOM 622 C CA . PHE A 1 79 ? 3.883 -40.746 38.592 1.00 37.69 79 PHE A CA 1
ATOM 623 C C . PHE A 1 79 ? 4.476 -41.312 39.882 1.00 37.69 79 PHE A C 1
ATOM 625 O O . PHE A 1 79 ? 5.669 -41.570 40.006 1.00 37.69 79 PHE A O 1
ATOM 632 N N . ARG A 1 80 ? 3.596 -41.438 40.879 1.00 37.25 80 ARG A N 1
ATOM 633 C CA . ARG A 1 80 ? 3.682 -42.450 41.930 1.00 37.25 80 ARG A CA 1
ATOM 634 C C . ARG A 1 80 ? 2.655 -43.520 41.556 1.00 37.25 80 ARG A C 1
ATOM 636 O O . ARG A 1 80 ? 1.463 -43.264 41.701 1.00 37.25 80 ARG A O 1
ATOM 643 N N . ALA A 1 81 ? 3.126 -44.657 41.061 1.00 42.41 81 ALA A N 1
ATOM 644 C CA . ALA A 1 81 ? 2.494 -45.974 41.130 1.00 42.41 81 ALA A CA 1
ATOM 645 C C . ALA A 1 81 ? 3.560 -47.004 40.755 1.00 42.41 81 ALA A C 1
ATOM 647 O O . ALA A 1 81 ? 4.191 -46.805 39.693 1.00 42.41 81 ALA A O 1
#

pLDDT: mean 77.8, std 15.02, range [37.25, 90.31]

Mean predicted aligned error: 11.0 Å

Nearest PDB structures (foldseek):
  8apo-assembly1_Bi  TM=4.746E-01  e=3.912E+00  Polytomella magna

Solvent-accessible surface area (backbone atoms only — not comparable to full-atom values): 5635 Å² total; per-residue (Å²): 127,87,52,62,70,55,43,52,53,56,47,72,72,46,81,66,69,66,91,83,48,83,90,80,56,77,86,83,49,55,75,54,43,55,46,39,55,51,43,51,52,51,38,55,52,52,36,51,73,72,70,47,84,85,79,84,69,95,73,86,84,87,84,82,86,78,85,78,80,76,78,89,70,83,84,79,77,82,80,87,129

Organism: Escherichia coli (NCBI:txid562)

Sequence (81 aa):
MKTVNELIKDINSLTSHLHEKDFLLTWEQTPDELKQVLDVAAALKALRAENISTKVFNSGLGISVFPRQLHPYPLLLCFRA

Foldseek 3Di:
DPDLVVLVVLLVVQDDPPVVDDPDDPVVGDPSNVVNVVSVVVSVVVCVVVVHDPDPDPDDDDDDDDPDPDDPDPPPPPDDD

Secondary structure (DSSP, 8-state):
---HHHHHHHHHHS---TTSS----GGGS-HHHHHHHHHHHHHHHHHHHTT------SS----------------------